Protein AF-A0A2T5IJ02-F1 (afdb_monomer_lite)

InterPro domains:
  IPR036388 Winged helix-like DNA-binding domain superfamily [G3DSA:1.10.10.10] (1-45)

Sequence (45 aa):
MEFLREIGMIARALDSISNIEFREHNLTKGQYLYLMRICEYPGII

Radius of gyration: 13.15 Å; chains: 1; bounding box: 31×13×35 Å

Organism: NCBI:txid382641

pLDDT: mean 96.06, std 4.24, range [77.25, 98.5]

Structure (mmCIF, N/CA/C/O backbone):
data_AF-A0A2T5IJ02-F1
#
_entry.id   AF-A0A2T5IJ02-F1
#
loop_
_atom_site.group_PDB
_atom_site.id
_atom_site.type_symbol
_atom_site.label_atom_id
_atom_site.label_alt_id
_atom_site.label_comp_id
_atom_site.label_asym_id
_atom_site.label_entity_id
_atom_site.label_seq_id
_atom_site.pdbx_PDB_ins_code
_atom_site.Cartn_x
_atom_site.Cartn_y
_atom_site.Cartn_z
_atom_site.occupancy
_atom_site.B_iso_or_equiv
_atom_site.auth_seq_id
_atom_site.auth_comp_id
_atom_site.auth_asym_id
_atom_site.auth_atom_id
_atom_site.pdbx_PDB_model_num
ATOM 1 N N . MET A 1 1 ? 7.255 -7.323 -20.904 1.00 77.25 1 MET A N 1
ATOM 2 C CA . MET A 1 1 ? 7.798 -7.805 -19.610 1.00 77.25 1 MET A CA 1
ATOM 3 C C . MET A 1 1 ? 8.446 -6.692 -18.791 1.00 77.25 1 MET A C 1
ATOM 5 O O . MET A 1 1 ? 8.201 -6.644 -17.596 1.00 77.25 1 MET A O 1
ATOM 9 N N . GLU A 1 2 ? 9.215 -5.782 -19.395 1.00 93.19 2 GLU A N 1
ATOM 10 C CA . GLU A 1 2 ? 9.876 -4.661 -18.696 1.00 93.19 2 GLU A CA 1
ATOM 11 C C . GLU A 1 2 ? 8.906 -3.739 -17.935 1.00 93.19 2 GLU A C 1
ATOM 13 O O . GLU A 1 2 ? 9.067 -3.541 -16.735 1.00 93.19 2 GLU A O 1
ATOM 18 N N . PHE A 1 3 ? 7.808 -3.331 -18.575 1.00 95.75 3 PHE A N 1
ATOM 19 C CA . PHE A 1 3 ? 6.754 -2.519 -17.953 1.00 95.75 3 PHE A CA 1
ATOM 20 C C . PHE A 1 3 ? 6.148 -3.139 -16.678 1.00 95.75 3 PHE A C 1
ATOM 22 O O . PHE A 1 3 ? 5.971 -2.471 -15.663 1.00 95.75 3 PHE A O 1
ATOM 29 N N . LEU A 1 4 ? 5.879 -4.451 -16.684 1.00 97.75 4 LEU A N 1
ATOM 30 C CA . LEU A 1 4 ? 5.364 -5.144 -15.494 1.00 97.75 4 LEU A CA 1
ATOM 31 C C . LEU A 1 4 ? 6.398 -5.168 -14.360 1.00 97.75 4 LEU A C 1
ATOM 33 O O . LEU A 1 4 ? 6.034 -5.130 -13.184 1.00 97.75 4 LEU A O 1
ATOM 37 N N . ARG A 1 5 ? 7.693 -5.207 -14.700 1.00 97.75 5 ARG A N 1
ATOM 38 C CA . ARG A 1 5 ? 8.775 -5.143 -13.715 1.00 97.75 5 ARG A CA 1
ATOM 39 C C . ARG A 1 5 ? 8.830 -3.772 -13.053 1.00 97.75 5 ARG A C 1
ATOM 41 O O . ARG A 1 5 ? 8.970 -3.718 -11.834 1.00 97.75 5 ARG A O 1
ATOM 48 N N . GLU A 1 6 ? 8.682 -2.700 -13.825 1.00 98.19 6 GLU A N 1
ATOM 49 C CA . GLU A 1 6 ? 8.624 -1.325 -13.317 1.00 98.19 6 GLU A CA 1
ATOM 50 C C . GLU A 1 6 ? 7.435 -1.105 -12.386 1.00 98.19 6 GLU A C 1
ATOM 52 O O . GLU A 1 6 ? 7.629 -0.641 -11.263 1.00 98.19 6 GLU A O 1
ATOM 57 N N . ILE A 1 7 ? 6.238 -1.553 -12.781 1.00 98.25 7 ILE A N 1
ATOM 58 C CA . ILE A 1 7 ? 5.059 -1.530 -11.903 1.00 98.25 7 ILE A CA 1
ATOM 59 C C . ILE A 1 7 ? 5.355 -2.263 -10.593 1.00 98.25 7 ILE A C 1
ATOM 61 O O . ILE A 1 7 ? 5.084 -1.744 -9.512 1.00 98.25 7 ILE A O 1
ATOM 65 N N . GLY A 1 8 ? 5.960 -3.452 -10.669 1.00 98.12 8 GLY A N 1
ATOM 66 C CA . GLY A 1 8 ? 6.328 -4.215 -9.481 1.00 98.12 8 GLY A CA 1
ATOM 67 C C . GLY A 1 8 ? 7.345 -3.495 -8.589 1.00 98.12 8 GLY A C 1
ATOM 68 O O . GLY A 1 8 ? 7.266 -3.610 -7.367 1.00 98.12 8 GLY A O 1
ATOM 69 N N . MET A 1 9 ? 8.298 -2.757 -9.168 1.00 98.19 9 MET A N 1
ATOM 70 C CA . MET A 1 9 ? 9.258 -1.955 -8.399 1.00 98.19 9 MET A CA 1
ATOM 71 C C . MET A 1 9 ? 8.561 -0.814 -7.661 1.00 98.19 9 MET A C 1
ATOM 73 O O . MET A 1 9 ? 8.773 -0.664 -6.460 1.00 98.19 9 MET A O 1
ATOM 77 N N . ILE A 1 10 ? 7.689 -0.071 -8.346 1.00 98.38 10 ILE A N 1
ATOM 78 C CA . ILE A 1 10 ? 6.923 1.029 -7.747 1.00 98.38 10 ILE A CA 1
ATOM 79 C C . ILE A 1 10 ? 6.021 0.498 -6.627 1.00 98.38 10 ILE A C 1
ATOM 81 O O . ILE A 1 10 ? 6.044 1.027 -5.518 1.00 98.38 10 ILE A O 1
ATOM 85 N N . ALA A 1 11 ? 5.292 -0.595 -6.871 1.00 98.25 11 ALA A N 1
ATOM 86 C CA . ALA A 1 11 ? 4.411 -1.204 -5.877 1.00 98.25 11 ALA A CA 1
ATOM 87 C C . ALA A 1 11 ? 5.163 -1.629 -4.601 1.00 98.25 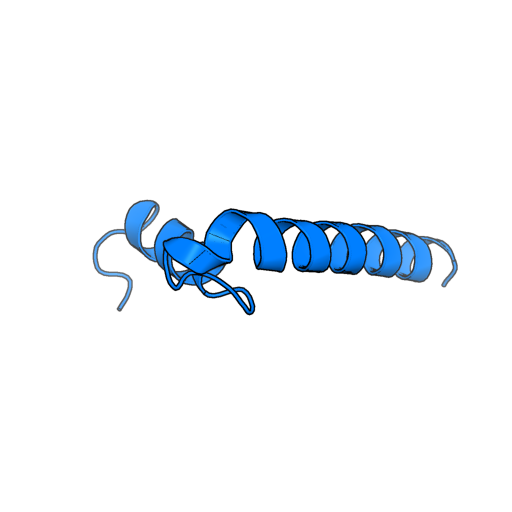11 ALA A C 1
ATOM 89 O O . ALA A 1 11 ? 4.711 -1.338 -3.496 1.00 98.25 1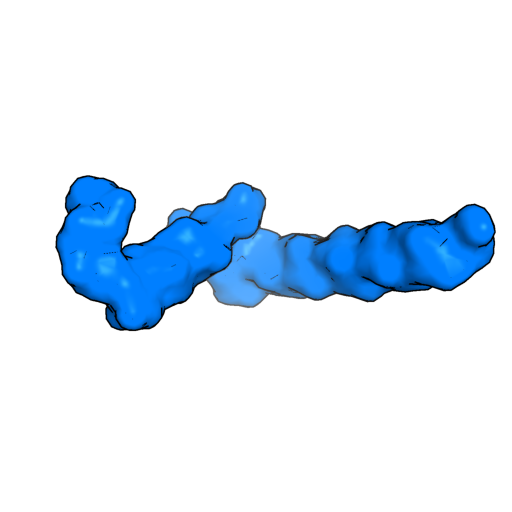1 ALA A O 1
ATOM 90 N N . ARG A 1 12 ? 6.340 -2.261 -4.729 1.00 97.94 12 ARG A N 1
ATOM 91 C CA . ARG A 1 12 ? 7.160 -2.659 -3.568 1.00 97.94 12 ARG A CA 1
ATOM 92 C C . ARG A 1 12 ? 7.778 -1.472 -2.831 1.00 97.94 12 ARG A C 1
ATOM 94 O O . ARG A 1 12 ? 7.919 -1.530 -1.610 1.00 97.94 12 ARG A O 1
ATOM 101 N N . ALA A 1 13 ? 8.154 -0.414 -3.550 1.00 98.50 13 ALA A N 1
ATOM 102 C CA . ALA A 1 13 ? 8.656 0.808 -2.931 1.00 98.50 13 ALA A CA 1
ATOM 103 C C . ALA A 1 13 ? 7.564 1.468 -2.075 1.00 98.50 13 ALA A C 1
ATOM 105 O O . ALA A 1 13 ? 7.808 1.790 -0.914 1.00 98.50 13 ALA A O 1
ATOM 106 N N . LEU A 1 14 ? 6.344 1.581 -2.611 1.00 98.50 14 LEU A N 1
ATOM 107 C CA . LEU A 1 14 ? 5.193 2.120 -1.884 1.00 98.50 14 LEU A CA 1
ATOM 108 C C . LEU A 1 14 ? 4.814 1.263 -0.670 1.00 98.50 14 LEU A C 1
ATOM 110 O O . LEU A 1 14 ? 4.544 1.817 0.395 1.00 98.50 14 LEU A O 1
ATOM 114 N N . ASP A 1 15 ? 4.838 -0.067 -0.797 1.00 97.81 15 ASP A N 1
ATOM 115 C CA . ASP A 1 15 ? 4.588 -0.972 0.333 1.00 97.81 15 ASP A CA 1
ATOM 116 C C . ASP A 1 15 ? 5.643 -0.802 1.440 1.00 97.81 15 ASP A C 1
ATOM 118 O O . ASP A 1 15 ? 5.308 -0.686 2.617 1.00 97.81 15 ASP A O 1
ATOM 122 N N . SER A 1 16 ? 6.923 -0.691 1.069 1.00 97.81 16 SER A N 1
ATOM 123 C CA . SER A 1 16 ? 8.019 -0.478 2.025 1.00 97.81 16 SER A CA 1
ATOM 124 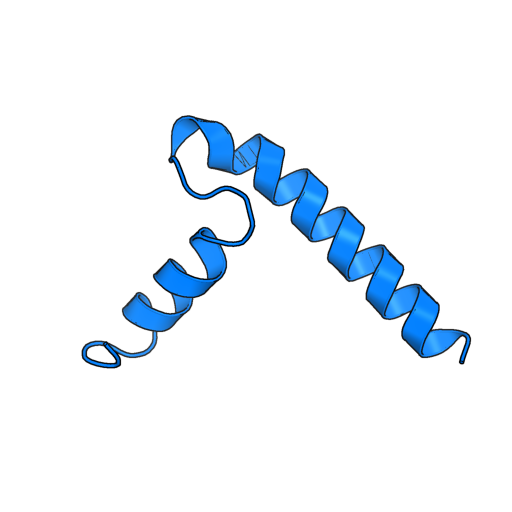C C . SER A 1 16 ? 7.880 0.841 2.787 1.00 97.81 16 SER A C 1
ATOM 126 O O . SER A 1 16 ? 8.064 0.858 4.002 1.00 97.81 16 SER A O 1
ATOM 128 N N . ILE A 1 17 ? 7.517 1.925 2.093 1.00 98.31 17 ILE A N 1
ATOM 129 C CA . ILE A 1 17 ? 7.246 3.229 2.714 1.00 98.31 17 ILE A CA 1
ATOM 130 C C . ILE A 1 17 ? 6.049 3.114 3.665 1.00 98.31 17 ILE A C 1
ATOM 132 O O . ILE A 1 17 ? 6.154 3.459 4.840 1.00 98.31 17 ILE A O 1
ATOM 136 N N . SER A 1 18 ? 4.938 2.544 3.192 1.00 98.06 18 SER A N 1
ATOM 137 C CA . SER A 1 18 ? 3.710 2.384 3.983 1.00 98.06 18 SER A CA 1
ATOM 138 C C . SER A 1 18 ? 3.937 1.550 5.252 1.00 98.06 18 SER A C 1
ATOM 140 O O . SER A 1 18 ? 3.371 1.841 6.300 1.00 98.06 18 SER A O 1
ATOM 142 N N . ASN A 1 19 ? 4.813 0.541 5.201 1.00 97.62 19 ASN A N 1
ATOM 143 C CA . ASN A 1 19 ? 5.189 -0.272 6.363 1.00 97.62 19 ASN A CA 1
ATOM 144 C C . ASN A 1 19 ? 5.952 0.497 7.453 1.00 97.62 19 ASN A C 1
ATOM 146 O O . ASN A 1 19 ? 5.958 0.067 8.611 1.00 97.62 19 ASN A O 1
ATOM 150 N N . ILE A 1 20 ? 6.632 1.586 7.096 1.00 97.88 20 ILE A N 1
ATOM 151 C CA . ILE A 1 20 ? 7.332 2.453 8.048 1.00 97.88 20 ILE A CA 1
ATOM 152 C C . ILE A 1 20 ? 6.339 3.458 8.628 1.00 97.88 20 ILE A C 1
ATOM 154 O O . ILE A 1 20 ? 6.141 3.472 9.841 1.00 97.88 20 ILE A O 1
ATOM 158 N N . GLU A 1 21 ? 5.661 4.212 7.762 1.00 98.06 21 GLU A N 1
ATOM 159 C CA . GLU A 1 21 ? 4.751 5.296 8.156 1.00 98.06 21 GLU A CA 1
ATOM 160 C C . GLU A 1 21 ? 3.557 4.794 8.982 1.00 98.06 21 GLU A C 1
ATOM 162 O O . GLU A 1 21 ? 3.138 5.428 9.946 1.00 98.06 21 GLU A O 1
ATOM 167 N N . PHE A 1 22 ? 3.015 3.616 8.658 1.00 98.00 22 PHE A N 1
ATOM 168 C CA . PHE A 1 22 ? 1.810 3.094 9.311 1.00 98.00 22 PHE A CA 1
ATOM 169 C C . PHE A 1 22 ? 2.078 2.125 10.466 1.00 98.00 22 PHE A C 1
ATOM 171 O O . PHE A 1 22 ? 1.150 1.466 10.952 1.00 98.00 22 PHE A O 1
ATOM 178 N N . ARG A 1 23 ? 3.330 2.027 10.931 1.00 96.94 23 ARG A N 1
ATOM 179 C CA . ARG A 1 23 ? 3.714 1.128 12.029 1.00 96.94 23 ARG A CA 1
ATOM 180 C C . ARG A 1 23 ? 2.985 1.448 13.326 1.00 96.94 23 ARG A C 1
ATOM 182 O O . ARG A 1 23 ? 2.411 0.548 13.929 1.00 96.94 23 ARG A O 1
ATOM 189 N N . GLU A 1 24 ? 2.973 2.714 13.728 1.00 97.69 24 GLU A N 1
ATOM 190 C CA . GLU A 1 24 ? 2.350 3.152 14.986 1.00 97.69 24 GLU A CA 1
ATOM 191 C C . GLU A 1 24 ? 0.819 3.049 14.954 1.00 97.69 24 GLU A C 1
ATOM 193 O O . GLU A 1 24 ? 0.169 2.955 15.991 1.00 97.69 24 GLU A O 1
ATOM 198 N N . HIS A 1 25 ? 0.241 2.986 13.753 1.00 96.56 25 HIS A N 1
ATOM 199 C CA . HIS A 1 25 ? -1.193 2.830 13.537 1.00 96.56 25 HIS A CA 1
ATOM 200 C C . HIS A 1 25 ? -1.646 1.369 13.428 1.00 96.56 25 HIS A C 1
ATOM 202 O O . HIS A 1 25 ? -2.834 1.127 13.239 1.00 96.56 25 HIS A O 1
ATOM 208 N N . ASN A 1 26 ? -0.737 0.389 13.537 1.00 96.31 26 ASN A N 1
ATOM 209 C CA . ASN A 1 26 ? -1.026 -1.030 13.289 1.00 96.31 26 ASN A CA 1
ATOM 210 C C . ASN A 1 26 ? -1.646 -1.288 11.897 1.00 96.31 26 ASN A C 1
ATOM 212 O O . ASN A 1 26 ? -2.490 -2.168 11.744 1.00 96.31 26 ASN A O 1
ATOM 216 N N . LEU A 1 27 ? -1.238 -0.516 10.880 1.00 97.50 27 LEU A N 1
ATOM 217 C CA . LEU A 1 27 ? -1.785 -0.580 9.514 1.00 97.50 27 LEU A CA 1
ATOM 218 C C . LEU A 1 27 ? -0.741 -1.003 8.456 1.00 97.50 27 LEU A C 1
ATOM 220 O O . LEU A 1 27 ? -0.884 -0.729 7.263 1.00 97.50 27 LEU A O 1
ATOM 224 N N . THR A 1 28 ? 0.307 -1.706 8.886 1.00 96.81 28 THR A N 1
ATOM 225 C CA . THR A 1 28 ? 1.370 -2.254 8.018 1.00 96.81 28 THR A CA 1
ATOM 226 C C . THR A 1 28 ? 0.907 -3.482 7.219 1.00 96.81 28 THR A C 1
ATOM 228 O O . THR A 1 28 ? -0.224 -3.939 7.351 1.00 96.81 28 THR A O 1
ATOM 231 N N . LYS A 1 29 ? 1.779 -4.052 6.383 1.00 94.94 29 LYS A N 1
ATOM 232 C CA . LYS A 1 29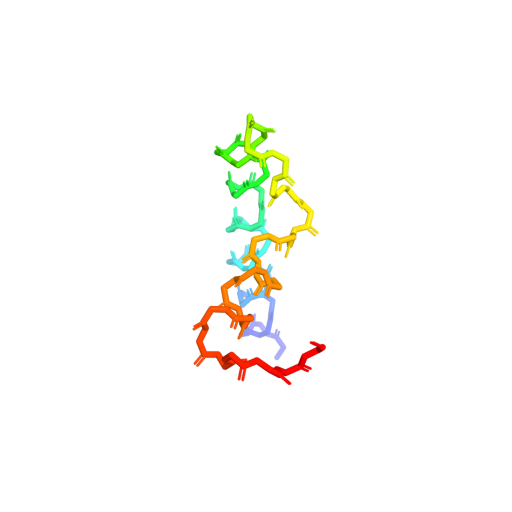 ? 1.552 -5.268 5.582 1.00 94.94 29 LYS A CA 1
ATOM 233 C C . LYS A 1 29 ? 0.294 -5.173 4.712 1.00 94.94 29 LYS A C 1
ATOM 235 O O . LYS A 1 29 ? -0.482 -6.121 4.612 1.00 94.94 29 LYS A O 1
ATOM 240 N N . GLY A 1 30 ? 0.065 -3.994 4.138 1.00 93.94 30 GLY A N 1
ATOM 241 C CA . GLY A 1 30 ? -1.104 -3.706 3.311 1.00 93.94 30 GLY A CA 1
ATOM 242 C C . GLY A 1 30 ? -2.434 -3.603 4.067 1.00 93.94 30 GLY A C 1
ATOM 243 O O . GLY A 1 30 ? -3.460 -3.432 3.415 1.00 93.94 30 GLY A O 1
ATOM 244 N N . GLN A 1 31 ? -2.468 -3.662 5.406 1.00 96.88 31 GLN A N 1
ATOM 245 C CA . GLN A 1 31 ? -3.715 -3.542 6.181 1.00 96.88 31 GLN A CA 1
ATOM 246 C C . GLN A 1 31 ? -4.441 -2.212 5.920 1.00 96.88 31 GLN A C 1
ATOM 248 O O . GLN A 1 31 ? -5.669 -2.195 5.832 1.00 96.88 31 GLN A O 1
ATOM 253 N N . TYR A 1 32 ? -3.701 -1.116 5.706 1.00 97.00 32 TYR A N 1
ATOM 254 C CA . TYR A 1 32 ? -4.286 0.181 5.343 1.00 97.00 32 TYR A CA 1
ATOM 255 C C . TYR A 1 32 ? -5.135 0.134 4.058 1.00 97.00 32 TYR A C 1
ATOM 257 O O . TYR A 1 32 ? -6.122 0.861 3.955 1.00 97.00 32 TYR A O 1
ATOM 265 N N . LEU A 1 33 ? -4.802 -0.739 3.097 1.00 96.75 33 LEU A N 1
ATOM 266 C CA . LEU A 1 33 ? -5.577 -0.892 1.862 1.00 96.75 33 LEU A CA 1
ATOM 267 C C . LEU A 1 33 ? -6.963 -1.469 2.153 1.00 96.75 33 LEU A C 1
ATOM 269 O O . LEU A 1 33 ? -7.940 -1.013 1.571 1.00 96.75 33 LEU A O 1
ATOM 273 N N . TYR A 1 34 ? -7.066 -2.426 3.078 1.00 96.00 34 TYR A N 1
ATOM 274 C CA . TYR A 1 34 ? -8.353 -2.986 3.495 1.00 96.00 34 TYR A CA 1
ATOM 275 C C . TYR A 1 34 ? -9.203 -1.942 4.214 1.00 96.00 34 TYR A C 1
ATOM 277 O O . TYR A 1 34 ? -10.376 -1.781 3.884 1.00 96.00 34 TYR A O 1
ATOM 285 N N . LEU A 1 35 ? -8.603 -1.193 5.147 1.00 95.62 35 LEU A N 1
ATOM 286 C CA . LEU A 1 35 ? -9.299 -0.120 5.857 1.00 95.62 35 LEU A CA 1
ATOM 287 C C . LEU A 1 35 ? -9.848 0.925 4.879 1.00 95.62 35 LEU A C 1
ATOM 289 O O . LEU A 1 35 ? -11.015 1.294 4.965 1.00 95.62 35 LEU A O 1
ATOM 293 N N . MET A 1 36 ? -9.027 1.356 3.920 1.00 96.69 36 MET A N 1
ATOM 294 C CA . MET A 1 36 ? -9.446 2.305 2.894 1.00 96.69 36 MET A CA 1
ATOM 295 C C . MET A 1 36 ? -10.647 1.776 2.097 1.00 96.69 36 MET A C 1
ATOM 297 O O . MET A 1 36 ? -11.623 2.502 1.937 1.00 96.69 36 MET A O 1
ATOM 301 N N . ARG A 1 37 ? -10.646 0.498 1.692 1.00 97.38 37 ARG A N 1
ATOM 302 C CA . ARG A 1 37 ? -11.782 -0.101 0.970 1.00 97.38 37 ARG A CA 1
ATOM 303 C C . ARG A 1 37 ? -13.057 -0.176 1.803 1.00 97.38 37 ARG A C 1
ATOM 305 O O . ARG A 1 37 ? -14.128 0.076 1.265 1.00 97.38 37 ARG A O 1
ATOM 312 N N . ILE A 1 38 ? -12.960 -0.482 3.096 1.00 96.56 38 ILE A N 1
ATOM 313 C CA . ILE A 1 38 ? -14.122 -0.478 3.999 1.00 96.56 38 ILE A CA 1
ATOM 314 C C . ILE A 1 38 ? -14.700 0.937 4.122 1.00 96.56 38 ILE A C 1
ATOM 316 O O . ILE A 1 38 ? -15.916 1.110 4.087 1.00 96.56 38 ILE A O 1
ATOM 320 N N . CYS A 1 39 ? -13.841 1.953 4.233 1.00 96.06 39 CYS A N 1
ATOM 321 C CA . CYS A 1 39 ? -14.272 3.348 4.299 1.00 96.06 39 CYS A CA 1
ATOM 322 C C . CYS A 1 39 ? -14.896 3.838 2.982 1.00 96.06 39 CYS A C 1
ATOM 324 O O . CYS A 1 39 ? -15.866 4.590 3.017 1.00 96.06 39 CYS A O 1
ATOM 326 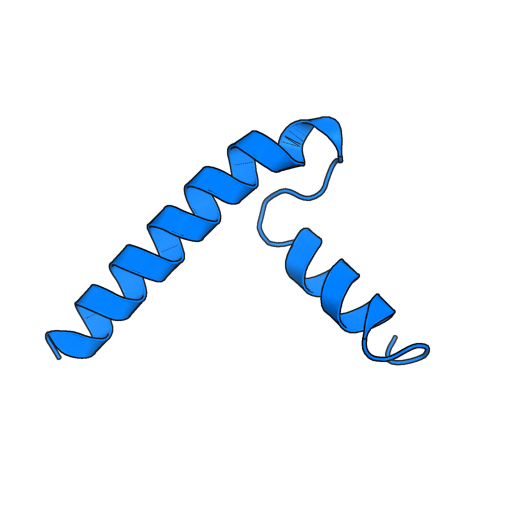N N . GLU A 1 40 ? -14.356 3.423 1.831 1.00 98.00 40 GLU A N 1
ATOM 327 C CA . GLU A 1 40 ? -14.913 3.746 0.509 1.00 98.00 40 GLU A CA 1
ATOM 328 C C . GLU A 1 40 ? -16.264 3.062 0.264 1.00 98.00 40 GLU A C 1
ATOM 330 O O . GLU A 1 40 ? -17.143 3.644 -0.372 1.00 98.00 40 GLU A O 1
ATOM 335 N N . TYR A 1 41 ? -16.439 1.843 0.783 1.00 97.50 41 TYR A N 1
ATOM 336 C CA . TYR A 1 41 ? -17.632 1.022 0.588 1.00 97.50 41 TYR A CA 1
ATOM 337 C C . TYR A 1 41 ? -18.177 0.512 1.932 1.00 97.50 41 TYR A C 1
ATOM 339 O O . TYR A 1 41 ? -17.988 -0.659 2.277 1.00 97.50 41 TYR A O 1
ATOM 347 N N . PRO A 1 42 ? -18.874 1.358 2.712 1.00 94.81 42 PRO A N 1
ATOM 348 C CA . PRO A 1 42 ? -19.448 0.938 3.986 1.00 94.81 42 PRO A CA 1
ATOM 349 C C . PRO A 1 42 ? -20.371 -0.283 3.822 1.00 94.81 42 PRO A C 1
ATOM 351 O O . PRO A 1 42 ? -21.273 -0.273 2.985 1.00 94.81 42 PRO A O 1
ATOM 354 N N . GLY A 1 43 ? -20.150 -1.331 4.624 1.00 93.00 43 GLY A N 1
ATOM 355 C CA . GLY A 1 43 ? -20.913 -2.589 4.573 1.00 93.00 43 GLY A CA 1
ATOM 356 C C . GLY A 1 43 ? -20.354 -3.668 3.634 1.00 93.00 43 GLY A C 1
ATOM 357 O O . GLY A 1 43 ? -21.012 -4.684 3.433 1.00 93.00 43 GLY A O 1
ATOM 358 N N . ILE A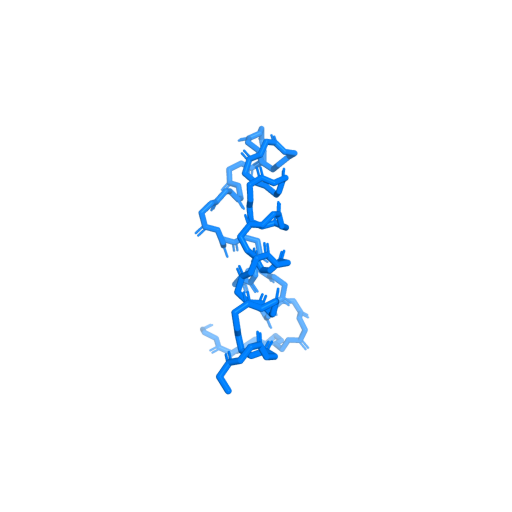 1 44 ? -19.159 -3.472 3.062 1.00 92.00 44 ILE A N 1
ATOM 359 C CA . ILE A 1 44 ? -18.492 -4.450 2.181 1.00 92.00 44 ILE A CA 1
ATOM 360 C C . ILE A 1 44 ? -17.957 -5.705 2.911 1.00 92.00 44 ILE A C 1
ATOM 362 O O . ILE A 1 44 ? -17.522 -6.645 2.246 1.00 92.00 44 ILE A O 1
ATOM 366 N N . ILE A 1 45 ? -18.001 -5.755 4.250 1.00 78.19 45 ILE A N 1
ATOM 367 C CA . ILE A 1 45 ? -17.603 -6.896 5.102 1.00 78.19 45 ILE A CA 1
ATOM 368 C C . ILE A 1 45 ? -18.520 -6.963 6.325 1.00 78.19 45 ILE A C 1
ATOM 370 O O . ILE A 1 45 ? -18.790 -5.879 6.894 1.00 78.19 45 ILE A O 1
#

Secondary structure (DSSP, 8-state):
-HHHHHHHHHHHHHHHHHHHHTTTTT-TTTHHHHHHHHHHSTT--

Foldseek 3Di:
DVVVVVVVVVVVVVLVVCQVVCVVVVCHPPNVVVVVVCVVPPPPD